Protein AF-A0A7K1DTE6-F1 (afdb_monomer_lite)

Sequence (135 aa):
MFEKLGHTLVRRKKSVFTIYLIGILLAGAIGSGVFSRLESGGYSDPNSDSYKAYEYLQDVFKVEDPSVVLVVEAPTAASDPSVFATVSKLETKIKAEAHVGKTLSFWSTGGAPSLLSKDGKAGFLFVYSDKSEWG

Secondary structure (DSSP, 8-state):
-HHHHHHHHHHTHHHHHHHHHHHHHHHHHHHGGGGGG--S---S-TTSHHHHHHHHHHHTT-----SEEEEEE-SS-TTSHHHHHHHHHHHHHHHTSTTEEEEEETTTTT--GGGB-TTSSEEEEEEEE---S--

Structure (mmCIF, N/CA/C/O backbone):
data_AF-A0A7K1DTE6-F1
#
_entry.id   AF-A0A7K1DTE6-F1
#
loop_
_atom_site.group_PDB
_atom_site.id
_atom_site.type_symbol
_atom_site.label_atom_id
_atom_site.label_alt_id
_atom_site.label_comp_id
_atom_site.label_asym_id
_atom_site.label_entity_id
_atom_site.label_seq_id
_atom_site.pdbx_PDB_ins_code
_atom_site.Cartn_x
_atom_site.Cartn_y
_atom_site.Cartn_z
_atom_site.occupancy
_atom_site.B_iso_or_equiv
_atom_site.auth_seq_id
_atom_site.auth_comp_id
_atom_site.auth_asym_id
_atom_site.auth_atom_id
_atom_site.pdbx_PDB_model_num
ATOM 1 N N . MET A 1 1 ? 44.008 4.131 -38.504 1.00 65.50 1 MET A N 1
ATOM 2 C CA . MET A 1 1 ? 42.531 3.964 -38.466 1.00 65.50 1 MET A CA 1
ATOM 3 C C . MET A 1 1 ? 41.845 5.158 -37.799 1.00 65.50 1 MET A C 1
ATOM 5 O O . MET A 1 1 ? 41.037 5.803 -38.457 1.00 65.50 1 MET A O 1
ATOM 9 N N . PHE A 1 2 ? 42.218 5.517 -36.563 1.00 72.25 2 PHE A N 1
ATOM 10 C CA . PHE A 1 2 ? 41.699 6.700 -35.853 1.00 72.25 2 PHE A CA 1
ATOM 11 C C . PHE A 1 2 ? 41.964 8.036 -36.562 1.00 72.25 2 PHE A C 1
ATOM 13 O O . PHE A 1 2 ? 41.108 8.908 -36.548 1.00 72.25 2 PHE A O 1
ATOM 20 N N . GLU A 1 3 ? 43.089 8.165 -37.265 1.00 77.56 3 GLU A N 1
ATOM 21 C CA . GLU A 1 3 ? 43.424 9.356 -38.058 1.00 77.56 3 GLU A CA 1
ATOM 22 C C . GLU A 1 3 ? 42.429 9.606 -39.213 1.00 77.56 3 GLU A C 1
ATOM 24 O O . GLU A 1 3 ? 41.913 10.711 -39.373 1.00 77.56 3 GLU A O 1
ATOM 29 N N . LYS A 1 4 ? 42.057 8.562 -39.972 1.00 74.00 4 LYS A N 1
ATOM 30 C CA . LYS A 1 4 ? 41.056 8.661 -41.056 1.00 74.00 4 LYS A CA 1
ATOM 31 C C . LYS A 1 4 ? 39.649 8.962 -40.522 1.00 74.00 4 LYS A C 1
ATOM 33 O O . LYS A 1 4 ? 38.913 9.740 -41.133 1.00 74.00 4 LYS A O 1
ATOM 38 N N . LEU A 1 5 ? 39.288 8.381 -39.374 1.00 77.19 5 LEU A N 1
ATOM 39 C CA . LEU A 1 5 ? 38.043 8.686 -38.659 1.00 77.19 5 LEU A CA 1
ATOM 40 C C . LEU A 1 5 ? 38.027 10.140 -38.173 1.00 77.19 5 LEU A C 1
ATOM 42 O O . LEU A 1 5 ? 37.064 10.849 -38.446 1.00 77.19 5 LEU A O 1
ATOM 46 N N . GLY A 1 6 ? 39.112 10.609 -37.555 1.00 77.12 6 GLY A N 1
ATOM 47 C CA . GLY A 1 6 ? 39.265 11.980 -37.069 1.00 77.12 6 GLY A CA 1
ATOM 48 C C . GLY A 1 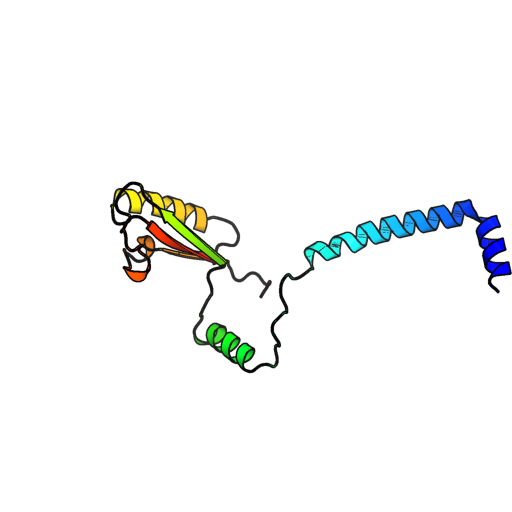6 ? 39.162 13.021 -38.183 1.00 77.12 6 GLY A C 1
ATOM 49 O O . GLY A 1 6 ? 38.382 13.966 -38.069 1.00 77.12 6 GLY A O 1
ATOM 50 N N . HIS A 1 7 ? 39.849 12.818 -39.311 1.00 77.94 7 HIS A N 1
ATOM 51 C CA . HIS A 1 7 ? 39.735 13.724 -40.460 1.00 77.94 7 HIS A CA 1
ATOM 52 C C . HIS A 1 7 ? 38.318 13.764 -41.049 1.00 77.94 7 HIS A C 1
ATOM 54 O O . HIS A 1 7 ? 37.829 14.838 -41.405 1.00 77.94 7 HIS A O 1
ATOM 60 N N . THR A 1 8 ? 37.631 12.620 -41.114 1.00 79.75 8 THR A N 1
ATOM 61 C CA . THR A 1 8 ? 36.244 12.544 -41.606 1.00 79.75 8 THR A CA 1
ATOM 62 C C . THR A 1 8 ? 35.271 13.239 -40.650 1.00 79.75 8 THR A C 1
ATOM 64 O O . THR A 1 8 ? 34.396 13.986 -41.095 1.00 79.75 8 THR A O 1
ATOM 67 N N . LEU A 1 9 ? 35.470 13.059 -39.340 1.00 82.69 9 LEU A N 1
ATOM 68 C CA . LEU A 1 9 ? 34.688 13.696 -38.282 1.00 82.69 9 LEU A CA 1
ATOM 69 C C . LEU A 1 9 ? 34.828 15.223 -38.333 1.00 82.69 9 LEU A C 1
ATOM 71 O O . LEU A 1 9 ? 33.829 15.937 -38.326 1.00 82.69 9 LEU A O 1
ATOM 75 N N . VAL A 1 10 ? 36.060 15.730 -38.462 1.00 84.12 10 VAL A N 1
ATOM 76 C CA . VAL A 1 10 ? 36.346 17.173 -38.517 1.00 84.12 10 VAL A CA 1
ATOM 77 C C . VAL A 1 10 ? 35.821 17.794 -39.813 1.00 84.12 10 VAL A C 1
ATOM 79 O O . VAL A 1 10 ? 35.230 18.877 -39.783 1.00 84.12 10 VAL A O 1
ATOM 82 N N . ARG A 1 11 ? 35.960 17.099 -40.951 1.00 87.69 11 ARG A N 1
ATOM 83 C CA . ARG A 1 11 ? 35.465 17.583 -42.249 1.00 87.69 11 ARG A CA 1
ATOM 84 C C . ARG A 1 11 ? 33.936 17.641 -42.317 1.00 87.69 11 ARG A C 1
ATOM 86 O O . ARG A 1 11 ? 33.404 18.505 -43.008 1.00 87.69 11 ARG A O 1
ATOM 93 N N . ARG A 1 12 ? 33.227 16.774 -41.583 1.00 89.81 12 ARG A N 1
ATOM 94 C CA . ARG A 1 12 ? 31.751 16.743 -41.493 1.00 89.81 12 ARG A CA 1
ATOM 95 C C . ARG A 1 12 ? 31.208 17.159 -40.119 1.00 89.81 12 ARG A C 1
ATOM 97 O O . ARG A 1 12 ? 30.081 16.806 -39.773 1.00 89.81 12 ARG A O 1
ATOM 104 N N . LYS A 1 13 ? 31.972 17.951 -39.357 1.00 87.75 13 LYS A N 1
ATOM 105 C CA . LYS A 1 13 ? 31.697 18.276 -37.943 1.00 87.75 13 LYS A CA 1
ATOM 106 C C . LYS A 1 13 ? 30.272 18.752 -37.653 1.00 87.75 13 LYS A C 1
ATOM 108 O O . LYS A 1 13 ? 29.691 18.341 -36.658 1.00 87.75 13 LYS A O 1
ATOM 113 N N . LYS A 1 14 ? 29.686 19.570 -38.538 1.00 90.69 14 LYS A N 1
ATOM 114 C CA . LYS A 1 14 ? 28.313 20.077 -38.373 1.00 90.69 14 LYS A CA 1
ATOM 115 C C . LYS A 1 14 ? 27.280 18.948 -38.460 1.00 90.69 14 LYS A C 1
ATOM 117 O O . LYS A 1 14 ? 26.462 18.821 -37.564 1.00 90.69 14 LYS A O 1
ATOM 122 N N . SER A 1 15 ? 27.361 18.093 -39.481 1.00 90.31 15 SER A N 1
ATOM 123 C CA . SER A 1 15 ? 26.429 16.970 -39.661 1.00 90.31 15 SER A CA 1
ATOM 124 C C . SER A 1 15 ? 26.563 15.926 -38.556 1.00 90.31 15 SER A C 1
ATOM 126 O O . SER A 1 15 ? 25.555 15.450 -38.049 1.00 90.31 15 SER A O 1
ATOM 128 N N . VAL A 1 16 ? 27.796 15.595 -38.159 1.00 91.94 16 VAL A N 1
ATOM 129 C CA . VAL A 1 16 ? 28.048 14.648 -37.062 1.00 91.94 16 VAL A CA 1
ATOM 130 C C . VAL A 1 16 ? 27.455 15.173 -35.755 1.00 91.94 16 VAL A C 1
ATOM 132 O O . VAL A 1 16 ? 26.767 14.432 -35.060 1.00 91.94 16 VAL A O 1
ATOM 135 N N . PHE A 1 17 ? 27.657 16.459 -35.454 1.00 92.69 17 PHE A N 1
ATOM 136 C CA . PHE A 1 17 ? 27.088 17.088 -34.265 1.00 92.69 17 PHE A CA 1
ATOM 137 C C . PHE A 1 17 ? 25.554 17.095 -34.288 1.00 92.69 17 PHE A C 1
ATOM 139 O O . PHE A 1 17 ? 24.930 16.739 -33.295 1.00 92.69 17 PHE A O 1
ATOM 146 N N . THR A 1 18 ? 24.937 17.434 -35.425 1.00 95.75 18 THR A N 1
ATOM 147 C CA . THR A 1 18 ? 23.474 17.401 -35.568 1.00 95.75 18 THR A CA 1
ATOM 148 C C . THR A 1 18 ? 22.914 15.994 -35.366 1.00 95.75 18 THR A C 1
ATOM 150 O O . THR A 1 18 ? 21.947 15.832 -34.630 1.00 95.75 18 THR A O 1
ATOM 153 N N . ILE A 1 19 ? 23.531 14.970 -35.966 1.00 95.94 19 ILE A N 1
ATOM 154 C CA . ILE A 1 19 ? 23.105 13.572 -35.798 1.00 95.94 19 ILE A CA 1
ATOM 155 C C . ILE A 1 19 ? 23.240 13.135 -34.338 1.00 95.94 19 ILE A C 1
ATOM 157 O O . ILE A 1 19 ? 22.327 12.512 -33.806 1.00 95.94 19 ILE A O 1
ATOM 161 N N . TYR A 1 20 ? 24.344 13.488 -33.679 1.00 95.50 20 TYR A N 1
ATOM 162 C CA . TYR A 1 20 ? 24.547 13.194 -32.262 1.00 95.50 20 TYR A CA 1
ATOM 163 C C . TYR A 1 20 ? 23.477 13.847 -31.382 1.00 95.50 20 TYR A C 1
ATOM 165 O O . TYR A 1 20 ? 22.896 13.182 -30.528 1.00 95.50 20 TYR A O 1
ATOM 173 N N . LEU A 1 21 ? 23.168 15.123 -31.629 1.00 97.56 21 LEU A N 1
ATOM 174 C CA . LEU A 1 21 ? 22.146 15.850 -30.880 1.00 97.56 21 LEU A CA 1
ATOM 175 C C . LEU A 1 21 ? 20.760 15.216 -31.065 1.00 97.56 21 LEU A C 1
ATOM 177 O O . LEU A 1 21 ? 20.060 14.986 -30.084 1.00 97.56 21 LEU A O 1
ATOM 181 N N . ILE A 1 22 ? 20.393 14.873 -32.304 1.00 97.75 22 ILE A N 1
ATOM 182 C CA . ILE A 1 22 ? 19.148 14.147 -32.601 1.00 97.75 22 ILE A CA 1
ATOM 183 C C . ILE A 1 22 ? 19.140 12.794 -31.883 1.00 97.75 22 ILE A C 1
ATOM 185 O O . ILE A 1 22 ? 18.139 12.437 -31.270 1.00 97.75 22 ILE A O 1
ATOM 189 N N . GLY A 1 23 ? 20.256 12.064 -31.910 1.00 97.88 23 GLY A N 1
ATOM 190 C CA . GLY A 1 23 ? 20.403 10.782 -31.226 1.00 97.88 23 GLY A CA 1
ATOM 191 C C . GLY A 1 23 ? 20.170 10.886 -29.720 1.00 97.88 23 GLY A C 1
ATOM 192 O O . GLY A 1 23 ? 19.403 10.098 -29.178 1.00 97.88 23 GLY A O 1
ATOM 193 N N . ILE A 1 24 ? 20.759 11.886 -29.055 1.00 97.50 24 ILE A N 1
ATOM 194 C CA . ILE A 1 24 ? 20.524 12.143 -27.625 1.00 97.50 24 ILE A CA 1
ATOM 195 C C . ILE A 1 24 ? 19.063 12.482 -27.359 1.00 97.50 24 ILE A C 1
ATOM 197 O O . ILE A 1 24 ? 18.487 11.949 -26.417 1.00 97.50 24 ILE A O 1
ATOM 201 N N . LEU A 1 25 ? 18.456 13.356 -28.163 1.00 97.56 25 LEU A N 1
ATOM 202 C CA . LEU A 1 25 ? 17.063 13.754 -27.957 1.00 97.56 25 LEU A CA 1
ATOM 203 C C . LEU A 1 25 ? 16.111 12.566 -28.127 1.00 97.56 25 LEU A C 1
ATOM 205 O O . LEU A 1 25 ? 15.211 12.389 -27.311 1.00 97.56 25 LEU A O 1
ATOM 209 N N . LEU A 1 26 ? 16.339 11.716 -29.132 1.00 97.12 26 LEU A N 1
ATOM 210 C CA . LEU A 1 26 ? 15.570 10.487 -29.334 1.00 97.12 26 LEU A CA 1
ATOM 211 C C . LEU A 1 26 ? 15.795 9.484 -28.201 1.00 97.12 26 LEU A C 1
ATOM 213 O O . LEU A 1 26 ? 14.829 8.935 -27.679 1.00 97.12 26 LEU A O 1
ATOM 217 N N . ALA A 1 27 ? 17.045 9.270 -27.786 1.00 95.94 27 ALA A N 1
ATOM 218 C CA . ALA A 1 27 ? 17.369 8.387 -26.670 1.00 95.94 27 ALA A CA 1
ATOM 219 C C . ALA A 1 27 ? 16.755 8.885 -25.355 1.00 95.94 27 ALA A C 1
ATOM 221 O O . ALA A 1 27 ? 16.238 8.082 -24.588 1.00 95.94 27 ALA A O 1
ATOM 222 N N . GLY A 1 28 ? 16.752 10.199 -25.116 1.00 94.75 28 GLY A N 1
ATOM 223 C CA . GLY A 1 28 ? 16.097 10.817 -23.966 1.00 94.75 28 GLY A CA 1
ATOM 224 C C . GLY A 1 28 ? 14.578 10.660 -24.013 1.00 94.75 28 GLY A C 1
ATOM 225 O O . GLY A 1 28 ? 13.978 10.243 -23.027 1.00 94.75 28 GLY A O 1
AT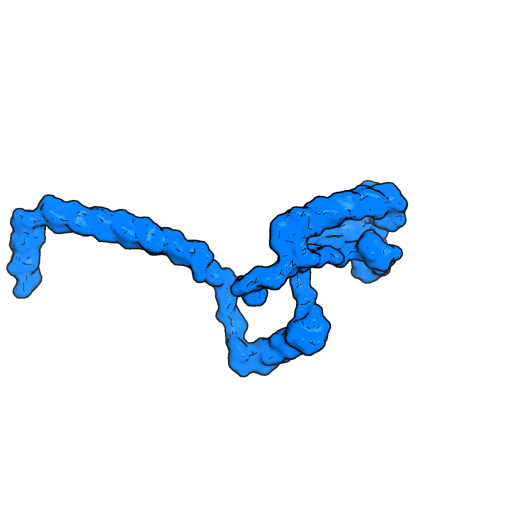OM 226 N N . ALA A 1 29 ? 13.957 10.917 -25.167 1.00 93.94 29 ALA A N 1
ATOM 227 C CA . ALA A 1 29 ? 12.516 10.756 -25.344 1.00 93.94 29 ALA A CA 1
ATOM 228 C C . ALA A 1 29 ? 12.076 9.297 -25.135 1.00 93.94 29 ALA A C 1
ATOM 230 O O . ALA A 1 29 ? 11.168 9.038 -24.351 1.00 93.94 29 ALA A O 1
ATOM 231 N N . ILE A 1 30 ? 12.757 8.338 -25.769 1.00 93.56 30 ILE A N 1
ATOM 232 C CA . ILE A 1 30 ? 12.441 6.907 -25.645 1.00 93.56 30 ILE A CA 1
ATOM 233 C C . ILE A 1 30 ? 12.783 6.393 -24.239 1.00 93.56 30 ILE A C 1
ATOM 235 O O . ILE A 1 30 ? 11.975 5.714 -23.609 1.00 93.56 30 ILE A O 1
ATOM 239 N N . GLY A 1 31 ? 13.966 6.738 -23.728 1.00 91.19 31 GLY A N 1
ATOM 240 C CA . GLY A 1 31 ? 14.466 6.288 -22.429 1.00 91.19 31 GLY A CA 1
ATOM 241 C C . GLY A 1 31 ? 13.658 6.817 -21.246 1.00 91.19 31 GLY A C 1
ATOM 242 O O . GLY A 1 31 ? 13.575 6.142 -20.224 1.00 91.19 31 GLY A O 1
ATOM 243 N N . SER A 1 32 ? 12.993 7.968 -21.390 1.00 90.62 32 SER A N 1
ATOM 244 C CA . SER A 1 32 ? 12.117 8.510 -20.342 1.00 90.62 32 SER A CA 1
ATOM 245 C C . SER A 1 32 ? 10.966 7.567 -19.962 1.00 90.62 32 SER A C 1
ATOM 247 O O . SER A 1 32 ? 10.527 7.567 -18.815 1.00 90.62 32 SER A O 1
ATOM 249 N N . GLY A 1 33 ? 10.532 6.694 -20.880 1.00 87.31 33 GLY A N 1
ATOM 250 C CA . GLY A 1 33 ? 9.505 5.687 -20.611 1.00 87.31 33 GLY A CA 1
ATOM 251 C C . GLY A 1 33 ? 9.949 4.551 -19.683 1.00 87.31 33 GLY A C 1
ATOM 252 O O . GLY A 1 33 ? 9.109 3.776 -19.241 1.00 87.31 33 GLY A O 1
ATOM 253 N N . VAL A 1 34 ? 11.243 4.429 -19.366 1.00 89.25 34 VAL A N 1
ATOM 254 C CA . VAL A 1 34 ? 11.727 3.411 -18.418 1.00 89.25 34 VAL A CA 1
ATOM 255 C C . VAL A 1 34 ? 11.280 3.730 -16.995 1.00 89.25 34 VAL A C 1
ATOM 257 O O . VAL A 1 34 ? 10.987 2.807 -16.246 1.00 89.25 34 VAL A O 1
ATOM 260 N N . PHE A 1 35 ? 11.149 5.008 -16.624 1.00 84.94 35 PHE A N 1
ATOM 261 C CA . PHE A 1 35 ? 10.774 5.398 -15.261 1.00 84.94 35 PHE A CA 1
ATOM 262 C C . PHE A 1 35 ? 9.396 4.881 -14.833 1.00 84.94 35 PHE A C 1
ATOM 264 O O . PHE A 1 35 ? 9.204 4.612 -13.654 1.00 84.94 35 PHE A O 1
ATOM 271 N N . SER A 1 36 ? 8.460 4.690 -15.768 1.00 82.75 36 SER A N 1
ATOM 272 C CA . SER A 1 36 ? 7.152 4.089 -15.469 1.00 82.75 36 SER A CA 1
ATOM 273 C C . SER A 1 36 ? 7.177 2.562 -15.372 1.00 82.75 36 SER A C 1
ATOM 275 O O . SER A 1 36 ? 6.174 1.968 -14.999 1.00 82.75 36 SER A O 1
ATOM 277 N N . ARG A 1 37 ? 8.295 1.923 -15.733 1.00 80.19 37 ARG A N 1
ATOM 278 C CA . ARG A 1 37 ? 8.495 0.466 -15.701 1.00 80.19 37 ARG A CA 1
ATOM 279 C C . ARG A 1 37 ? 9.532 0.033 -14.669 1.00 80.19 37 ARG A C 1
ATOM 281 O O . ARG A 1 37 ? 9.867 -1.144 -14.605 1.00 80.19 37 ARG A O 1
ATOM 288 N N . LEU A 1 38 ? 10.094 0.977 -13.918 1.00 82.62 38 LEU A N 1
ATOM 289 C CA . LEU A 1 38 ? 10.966 0.650 -12.804 1.00 82.62 38 LEU A CA 1
ATOM 290 C C . LEU A 1 38 ? 10.102 0.109 -11.673 1.00 82.62 38 LEU A C 1
ATOM 292 O O . LEU A 1 38 ? 9.285 0.829 -11.103 1.00 82.62 38 LEU A O 1
ATOM 296 N N . GLU A 1 39 ? 10.301 -1.159 -11.357 1.00 75.50 39 GLU A N 1
ATOM 297 C CA . GLU A 1 39 ? 9.707 -1.778 -10.184 1.00 75.50 39 GLU A CA 1
ATOM 298 C C . GLU A 1 39 ? 10.507 -1.374 -8.942 1.00 75.50 39 GLU A C 1
ATOM 300 O O . GLU A 1 39 ? 11.738 -1.359 -8.945 1.00 75.50 39 GLU A O 1
ATOM 305 N N . SER A 1 40 ? 9.811 -1.043 -7.855 1.00 72.19 40 SER A N 1
ATOM 306 C CA . SER A 1 40 ? 10.435 -0.716 -6.568 1.00 72.19 40 SER A CA 1
ATOM 307 C C . SER A 1 40 ? 10.798 -1.954 -5.736 1.00 72.19 40 SER A C 1
ATOM 309 O O . SER A 1 40 ? 11.261 -1.800 -4.607 1.00 72.19 40 SER A O 1
ATOM 311 N N . GLY A 1 41 ? 10.541 -3.160 -6.259 1.00 74.38 41 GLY A N 1
ATOM 312 C CA . GLY A 1 41 ? 10.651 -4.444 -5.563 1.00 74.38 41 GLY A CA 1
ATOM 313 C C . GLY A 1 41 ? 11.712 -5.388 -6.143 1.00 74.38 41 GLY A C 1
ATOM 314 O O . GLY A 1 41 ? 12.726 -4.953 -6.678 1.00 74.38 41 GLY A O 1
ATOM 315 N N . GLY A 1 42 ? 11.486 -6.699 -5.992 1.00 78.75 42 GLY A N 1
ATOM 316 C CA . GLY A 1 42 ? 12.394 -7.746 -6.491 1.00 78.75 42 GLY A CA 1
ATOM 317 C C . GLY A 1 42 ? 13.536 -8.131 -5.541 1.00 78.75 42 GLY A C 1
ATOM 318 O O . GLY A 1 42 ? 14.485 -8.789 -5.954 1.00 78.75 42 GLY A O 1
ATOM 319 N N . TYR A 1 43 ? 13.461 -7.733 -4.267 1.00 81.81 43 TYR A N 1
ATOM 320 C CA . TYR A 1 43 ? 14.473 -8.068 -3.252 1.00 81.81 43 TYR A CA 1
ATOM 321 C C . TYR A 1 43 ? 14.390 -9.514 -2.742 1.00 81.81 43 TYR A C 1
ATOM 323 O O . TYR A 1 43 ? 15.323 -9.991 -2.095 1.00 81.81 43 TYR A O 1
ATOM 331 N N . SER A 1 44 ? 13.274 -10.196 -2.994 1.00 84.25 44 SER A N 1
ATOM 332 C CA . SER A 1 44 ? 13.049 -11.580 -2.573 1.00 84.25 44 SER A CA 1
ATOM 333 C C . SER A 1 44 ? 13.641 -12.557 -3.585 1.00 84.25 44 SER A C 1
ATOM 335 O O . SER A 1 44 ? 13.557 -12.321 -4.786 1.00 84.25 44 SER A O 1
ATOM 337 N N . ASP A 1 45 ? 14.188 -13.680 -3.113 1.00 89.31 45 ASP A N 1
ATOM 338 C CA . ASP A 1 45 ? 14.560 -14.805 -3.977 1.00 89.31 45 ASP A CA 1
ATOM 339 C C . ASP A 1 45 ? 13.324 -15.685 -4.245 1.00 89.31 45 ASP A C 1
ATOM 341 O O . ASP A 1 45 ? 12.851 -16.342 -3.305 1.00 89.31 45 ASP A O 1
ATOM 345 N N . PRO A 1 46 ? 12.820 -15.753 -5.495 1.00 86.19 46 PRO A N 1
ATOM 346 C CA . PRO A 1 46 ? 11.643 -16.552 -5.841 1.00 86.19 46 PRO A CA 1
ATOM 347 C C . PRO A 1 46 ? 11.817 -18.054 -5.585 1.00 86.19 46 PRO A C 1
ATOM 349 O O . PRO A 1 46 ? 10.840 -18.787 -5.465 1.00 86.19 46 PRO A O 1
ATOM 352 N N . ASN A 1 47 ? 13.058 -18.540 -5.487 1.00 89.69 47 ASN A N 1
ATOM 353 C CA . ASN A 1 47 ? 13.337 -19.956 -5.249 1.00 89.69 47 ASN A CA 1
ATOM 354 C C . ASN A 1 47 ? 13.428 -20.309 -3.757 1.00 89.69 47 ASN A C 1
ATOM 356 O O . ASN A 1 47 ? 13.499 -21.495 -3.413 1.00 89.69 47 ASN A O 1
ATOM 360 N N . SER A 1 48 ? 13.424 -19.306 -2.874 1.00 94.62 48 SER A N 1
ATOM 361 C CA . SER A 1 48 ? 13.545 -19.506 -1.431 1.00 94.62 48 SER A CA 1
ATOM 362 C C . SER A 1 48 ? 12.293 -20.142 -0.825 1.00 94.62 48 SER A C 1
ATOM 364 O O . SER A 1 48 ? 11.163 -19.892 -1.248 1.00 94.62 48 SER A O 1
ATOM 366 N N . ASP A 1 49 ? 12.475 -20.935 0.231 1.00 94.31 49 ASP A N 1
ATOM 367 C CA . ASP A 1 49 ? 11.346 -21.554 0.935 1.00 94.31 49 ASP A CA 1
ATOM 368 C C . ASP A 1 49 ? 10.472 -20.515 1.657 1.00 94.31 49 ASP A C 1
ATOM 370 O O . ASP A 1 49 ? 9.263 -20.703 1.776 1.00 94.31 49 ASP A O 1
ATOM 374 N N . SER A 1 50 ? 11.049 -19.378 2.062 1.00 92.31 50 SER A N 1
ATOM 375 C CA . SER A 1 50 ? 10.298 -18.231 2.584 1.00 92.31 50 SER A CA 1
ATOM 376 C C . SER A 1 50 ? 9.360 -17.618 1.545 1.00 92.31 50 SER A C 1
ATOM 378 O O . SER A 1 50 ? 8.240 -17.253 1.896 1.00 92.31 50 SER A O 1
ATOM 380 N N . TYR A 1 51 ? 9.783 -17.532 0.278 1.00 90.19 51 TYR A N 1
ATOM 381 C CA . TYR A 1 51 ? 8.937 -17.009 -0.795 1.00 90.19 51 TYR A CA 1
ATOM 382 C C . TYR A 1 51 ? 7.770 -17.957 -1.088 1.00 90.19 51 TYR A C 1
ATOM 384 O O . TYR A 1 51 ? 6.623 -17.524 -1.109 1.00 90.19 51 TYR A O 1
ATOM 392 N N . LYS A 1 52 ? 8.032 -19.269 -1.155 1.00 91.81 52 LYS A N 1
ATOM 393 C CA . LYS A 1 52 ? 6.973 -20.284 -1.300 1.00 91.81 52 LYS A CA 1
ATOM 394 C C . LYS A 1 52 ? 5.978 -20.262 -0.137 1.00 91.81 52 LYS A C 1
ATOM 396 O O . LYS A 1 52 ? 4.781 -20.427 -0.345 1.00 91.81 52 LYS A O 1
ATOM 401 N N . ALA A 1 53 ? 6.456 -20.078 1.097 1.00 92.94 53 ALA A N 1
ATOM 402 C CA . ALA A 1 53 ? 5.584 -19.968 2.266 1.00 92.94 53 ALA A CA 1
ATOM 403 C C . ALA A 1 53 ? 4.699 -18.712 2.199 1.00 92.94 53 ALA A C 1
ATOM 405 O O . ALA A 1 53 ? 3.516 -18.777 2.529 1.00 92.94 53 ALA A O 1
ATOM 406 N N . TYR A 1 54 ? 5.258 -17.590 1.744 1.00 88.56 54 TYR A N 1
ATOM 407 C CA . TYR A 1 54 ? 4.521 -16.351 1.514 1.00 88.56 54 TYR A CA 1
ATOM 408 C C . TYR A 1 54 ? 3.451 -16.511 0.422 1.00 88.56 54 TYR A C 1
ATOM 410 O O . TYR A 1 54 ? 2.290 -16.186 0.668 1.00 88.56 54 TYR A O 1
ATOM 418 N N . GLU A 1 55 ? 3.795 -17.096 -0.730 1.00 88.81 55 GLU A N 1
ATOM 419 C CA . GLU A 1 55 ? 2.826 -17.421 -1.789 1.00 88.81 55 GLU A CA 1
ATOM 420 C C . GLU A 1 55 ? 1.720 -18.344 -1.272 1.00 88.81 55 GLU A C 1
ATOM 422 O O . GLU A 1 55 ? 0.541 -18.085 -1.491 1.00 88.81 55 GLU A O 1
ATOM 427 N N . TYR A 1 56 ? 2.067 -19.373 -0.496 1.00 92.38 56 TYR A N 1
ATOM 428 C CA . TYR A 1 56 ? 1.084 -20.290 0.078 1.00 92.38 56 TYR A CA 1
ATOM 429 C C . TYR A 1 56 ? 0.077 -19.581 1.002 1.00 92.38 56 TYR A C 1
ATOM 431 O O . TYR A 1 56 ? -1.122 -19.874 0.956 1.00 92.38 56 TYR A O 1
ATOM 439 N N . LEU A 1 57 ? 0.531 -18.623 1.822 1.00 91.12 57 LEU A N 1
ATOM 440 C C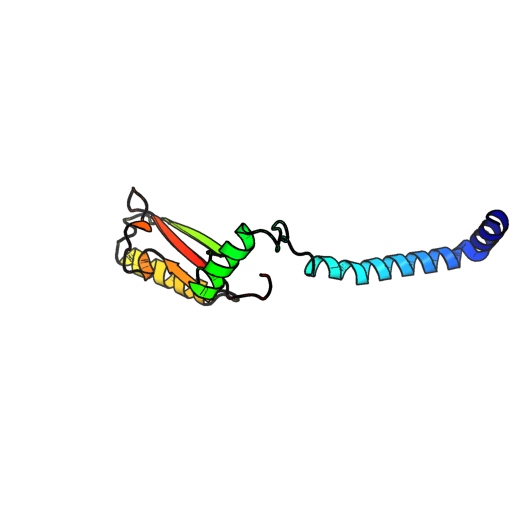A . LEU A 1 57 ? -0.349 -17.810 2.671 1.00 91.12 57 LEU A CA 1
ATOM 441 C C . LEU A 1 57 ? -1.318 -16.951 1.846 1.00 91.12 57 LEU A C 1
ATOM 443 O O . LEU A 1 57 ? -2.503 -16.858 2.182 1.00 91.12 57 LEU A O 1
ATOM 447 N N . GLN A 1 58 ? -0.845 -16.367 0.749 1.00 88.31 58 GLN A N 1
ATOM 448 C CA . GLN A 1 58 ? -1.680 -15.559 -0.135 1.00 88.31 58 GLN A CA 1
ATOM 449 C C . GLN A 1 58 ? -2.648 -16.402 -0.973 1.00 88.31 58 GLN A C 1
ATOM 451 O O . GLN A 1 58 ? -3.822 -16.055 -1.109 1.00 88.31 58 GLN A O 1
ATOM 456 N N . ASP A 1 59 ? -2.200 -17.529 -1.516 1.00 88.50 59 ASP A N 1
ATOM 457 C CA . ASP A 1 59 ? -2.984 -18.319 -2.462 1.00 88.50 59 ASP A CA 1
ATOM 458 C C . ASP A 1 59 ? -4.019 -19.200 -1.781 1.00 88.50 59 ASP A C 1
ATOM 460 O O . ASP A 1 59 ? -5.157 -19.285 -2.254 1.00 88.50 59 ASP A O 1
ATOM 464 N N . VAL A 1 60 ? -3.660 -19.827 -0.661 1.00 91.06 60 VAL A N 1
ATOM 465 C CA . VAL A 1 60 ? -4.555 -20.753 0.042 1.00 91.06 60 VAL A CA 1
ATOM 466 C C . VAL A 1 60 ? -5.394 -20.024 1.078 1.00 91.06 60 VAL A C 1
ATOM 468 O O . VAL A 1 60 ? -6.615 -20.173 1.095 1.00 91.06 60 VAL A O 1
ATOM 471 N N . PHE A 1 61 ? -4.759 -19.213 1.925 1.00 89.38 61 PHE A N 1
ATOM 472 C CA . PHE A 1 61 ? -5.447 -18.545 3.033 1.00 89.38 61 PHE A CA 1
ATOM 473 C C . PHE A 1 61 ? -5.966 -17.150 2.683 1.00 89.38 61 PHE A C 1
ATOM 475 O O . PHE A 1 61 ? -6.667 -16.556 3.501 1.00 89.38 61 PHE A O 1
ATOM 482 N N . LYS A 1 62 ? -5.664 -16.640 1.479 1.00 87.38 62 LYS A N 1
ATOM 483 C CA . LYS A 1 62 ? -6.061 -15.294 1.030 1.00 87.38 62 LYS A CA 1
ATOM 484 C C . LYS A 1 62 ? -5.631 -14.210 2.022 1.00 87.38 62 LYS A C 1
ATOM 486 O O . LYS A 1 62 ? -6.348 -13.232 2.234 1.00 87.38 62 LYS A O 1
ATOM 491 N N . VAL A 1 63 ? -4.473 -14.416 2.658 1.00 84.38 63 VAL A N 1
ATOM 492 C CA . VAL A 1 63 ? -3.855 -13.407 3.517 1.00 84.38 63 VAL A CA 1
ATOM 493 C C . VAL A 1 63 ? -3.420 -12.263 2.618 1.00 84.38 63 VAL A C 1
ATOM 495 O O . VAL A 1 63 ? -2.717 -12.474 1.637 1.00 84.38 63 VAL A O 1
ATOM 498 N N . GLU A 1 64 ? -3.876 -11.063 2.944 1.00 84.62 64 GLU A N 1
ATOM 499 C CA . GLU A 1 64 ? -3.516 -9.844 2.233 1.00 84.62 64 GLU A CA 1
ATOM 500 C C . GLU A 1 64 ? -2.928 -8.877 3.250 1.00 84.62 64 GLU A C 1
ATOM 502 O O . GLU A 1 64 ? -3.467 -8.735 4.354 1.00 84.62 64 GLU A O 1
ATOM 507 N N . ASP A 1 65 ? -1.849 -8.210 2.861 1.00 87.00 65 ASP A N 1
ATOM 508 C CA . ASP A 1 65 ? -1.241 -7.151 3.651 1.00 87.00 65 ASP A CA 1
ATOM 509 C C . ASP A 1 65 ? -1.899 -5.805 3.311 1.00 87.00 65 ASP A C 1
ATOM 511 O O . ASP A 1 65 ? -2.247 -5.550 2.154 1.00 87.00 65 ASP A O 1
ATOM 515 N N . PRO A 1 66 ? -2.128 -4.929 4.301 1.00 90.50 66 PRO A N 1
ATOM 516 C CA . PRO A 1 66 ? -2.696 -3.615 4.046 1.00 90.50 66 PRO A CA 1
ATOM 517 C C . PRO A 1 66 ? -1.676 -2.719 3.339 1.00 90.50 66 PRO A C 1
ATOM 519 O O . PRO A 1 66 ? -0.564 -2.525 3.826 1.00 90.50 66 PRO A O 1
ATOM 522 N N . SER A 1 67 ? -2.083 -2.103 2.232 1.00 90.12 67 SER A N 1
ATOM 523 C CA . SER A 1 67 ? -1.255 -1.152 1.483 1.00 90.12 67 SER A CA 1
ATOM 524 C C . SER A 1 67 ? -1.030 0.143 2.272 1.00 90.12 67 SER A C 1
ATOM 526 O O . SER A 1 67 ? 0.033 0.754 2.188 1.00 90.12 67 SER A O 1
ATOM 528 N N . VAL A 1 68 ? -2.029 0.568 3.056 1.00 92.19 68 VAL A N 1
ATOM 529 C CA . VAL A 1 68 ? -1.942 1.738 3.942 1.00 92.19 68 VAL A CA 1
ATOM 530 C C . VAL A 1 68 ? -2.598 1.430 5.284 1.00 92.19 68 VAL A C 1
ATOM 532 O O . VAL A 1 68 ? -3.697 0.876 5.349 1.00 92.19 68 VAL A O 1
ATOM 535 N N . VAL A 1 69 ? -1.946 1.848 6.368 1.00 94.44 69 VAL A N 1
ATOM 536 C CA . VAL A 1 69 ? -2.501 1.800 7.725 1.00 94.44 69 VAL A CA 1
ATOM 537 C C . VAL A 1 69 ? -2.685 3.223 8.230 1.00 94.44 69 VAL A C 1
ATOM 539 O O . VAL A 1 69 ? -1.714 3.955 8.410 1.00 94.44 69 VAL A O 1
ATOM 542 N N . LEU A 1 70 ? -3.934 3.617 8.467 1.00 94.94 70 LEU A N 1
ATOM 543 C CA . LEU A 1 70 ? -4.275 4.894 9.082 1.00 94.94 70 LEU A CA 1
ATOM 544 C C . LEU A 1 70 ? -4.534 4.701 10.576 1.00 94.94 70 LEU A C 1
ATOM 546 O O . LEU A 1 70 ? -5.196 3.749 10.993 1.00 94.94 70 LEU A O 1
ATOM 550 N N . VAL A 1 71 ? -4.054 5.652 11.372 1.00 95.25 71 VAL A N 1
ATOM 551 C CA . VAL A 1 71 ? -4.435 5.810 12.776 1.00 95.25 71 VAL A CA 1
ATOM 552 C C . VAL A 1 71 ? -5.369 7.007 12.848 1.00 95.25 71 VAL A C 1
ATOM 554 O O . VAL A 1 71 ? -4.970 8.128 12.539 1.00 95.25 71 VAL A O 1
ATOM 557 N N . VAL A 1 72 ? -6.624 6.761 13.210 1.00 94.00 72 VAL A N 1
ATOM 558 C CA . VAL A 1 72 ? -7.650 7.802 13.290 1.00 94.00 72 VAL A CA 1
ATOM 559 C C . VAL A 1 72 ? -7.880 8.134 14.754 1.00 94.00 72 VAL A C 1
ATOM 561 O O . VAL A 1 72 ? -8.399 7.305 15.498 1.00 94.00 72 VAL A O 1
ATOM 564 N N . GLU A 1 73 ? -7.486 9.336 15.160 1.00 94.12 73 GLU A N 1
ATOM 565 C CA . GLU A 1 73 ? -7.662 9.855 16.517 1.00 94.12 73 GLU A CA 1
ATOM 566 C C . GLU A 1 73 ? -8.914 10.736 16.605 1.00 94.12 73 GLU A C 1
ATOM 568 O O . GLU A 1 73 ? -9.177 11.565 15.730 1.00 94.12 73 GLU A O 1
ATOM 573 N N . ALA A 1 74 ? -9.692 10.554 17.670 1.00 91.44 74 ALA A N 1
ATOM 574 C CA . ALA A 1 74 ? -10.873 11.343 17.977 1.00 91.44 74 ALA A CA 1
ATOM 575 C C . ALA A 1 74 ? -10.629 12.254 19.198 1.00 91.44 74 ALA A C 1
ATOM 577 O O . ALA A 1 74 ? -9.927 11.868 20.133 1.00 91.44 74 ALA A O 1
ATOM 578 N N . PRO A 1 75 ? -11.254 13.448 19.252 1.00 89.69 75 PRO A N 1
ATOM 579 C CA . PRO A 1 75 ? -11.202 14.304 20.442 1.00 89.69 75 PRO A CA 1
ATOM 580 C C . PRO A 1 75 ? -11.852 13.662 21.679 1.00 89.69 75 PRO A C 1
ATOM 582 O O . PRO A 1 75 ? -11.508 13.997 22.814 1.00 89.69 75 PRO A O 1
ATOM 585 N N . THR A 1 76 ? -12.814 12.766 21.452 1.00 90.75 76 THR A N 1
ATOM 586 C CA . THR A 1 76 ? -13.550 12.005 22.469 1.00 90.75 76 THR A CA 1
ATOM 587 C C . THR A 1 76 ? -13.226 10.511 22.351 1.00 90.75 76 THR A C 1
ATOM 589 O O . THR A 1 76 ? -12.224 10.146 21.737 1.00 90.75 76 THR A O 1
ATOM 592 N N . ALA A 1 77 ? -14.016 9.625 22.967 1.00 90.88 77 ALA A N 1
ATOM 593 C CA . ALA A 1 77 ? -13.758 8.196 22.846 1.00 90.88 77 ALA A CA 1
ATOM 594 C C . ALA A 1 77 ? -13.979 7.748 21.394 1.00 90.88 77 ALA A C 1
ATOM 596 O O . ALA A 1 77 ? -14.997 8.065 20.778 1.00 90.88 77 ALA A O 1
ATOM 597 N N . ALA A 1 78 ? -13.057 6.955 20.846 1.00 91.50 78 ALA A N 1
ATOM 598 C CA . ALA A 1 78 ? -13.200 6.416 19.494 1.00 91.50 78 ALA A CA 1
ATOM 599 C C . ALA A 1 78 ? -14.448 5.524 19.354 1.00 91.50 78 ALA A C 1
ATOM 601 O O . ALA A 1 78 ? -14.967 5.352 18.252 1.00 91.50 78 ALA A O 1
ATOM 602 N N . SER A 1 79 ? -14.962 4.996 20.469 1.00 89.38 79 SER A N 1
ATOM 603 C CA . SER A 1 79 ? -16.199 4.220 20.533 1.00 89.38 79 SER A CA 1
ATOM 604 C C . SER A 1 79 ? -17.487 5.05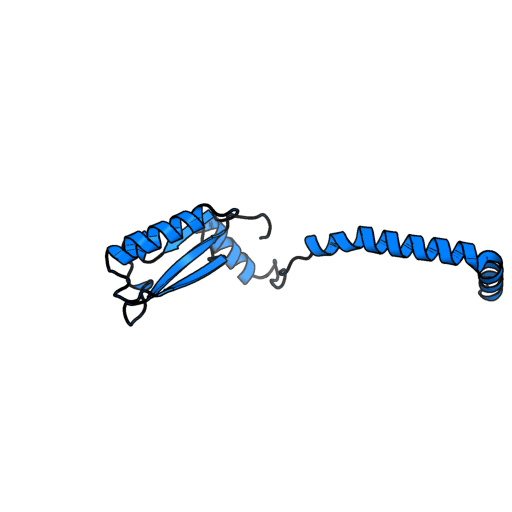3 20.486 1.00 89.38 79 SER A C 1
ATOM 606 O O . SER A 1 79 ? -18.572 4.475 20.443 1.00 89.38 79 SER A O 1
ATOM 608 N N . ASP A 1 80 ? -17.405 6.386 20.516 1.00 92.75 80 ASP A N 1
ATOM 609 C CA . ASP A 1 80 ? -18.590 7.242 20.549 1.00 92.75 80 ASP A CA 1
ATOM 610 C C . ASP A 1 80 ? -19.396 7.149 19.237 1.00 92.75 80 ASP A C 1
ATOM 612 O O . ASP A 1 80 ? -18.816 7.192 18.146 1.00 92.75 80 ASP A O 1
ATOM 616 N N . PRO A 1 81 ? -20.745 7.109 19.290 1.00 91.00 81 PRO A N 1
ATOM 617 C CA . PRO A 1 81 ? -21.580 6.999 18.089 1.00 91.00 81 PRO A CA 1
ATOM 618 C C . PRO A 1 81 ? -21.361 8.121 17.059 1.00 91.00 81 PRO A C 1
ATOM 620 O O . PRO A 1 81 ? -21.488 7.907 15.852 1.00 91.00 81 PRO A O 1
ATOM 623 N N . SER A 1 82 ? -21.008 9.324 17.519 1.00 92.19 82 SER A N 1
ATOM 624 C CA . SER A 1 82 ? -20.679 10.464 16.653 1.00 92.19 82 SER A CA 1
ATOM 625 C C . SER A 1 82 ? -19.378 10.244 15.873 1.00 92.19 82 SER A C 1
ATOM 627 O O . SER A 1 82 ? -19.294 10.600 14.691 1.00 92.19 82 SER A O 1
ATOM 629 N N . VAL A 1 83 ? -18.381 9.619 16.505 1.00 92.88 83 VAL A N 1
ATOM 630 C CA . VAL A 1 83 ? -17.114 9.239 15.873 1.00 92.88 83 VAL A CA 1
ATOM 631 C C . VAL A 1 83 ? -17.364 8.120 14.869 1.00 92.88 83 VAL A C 1
ATOM 633 O O . VAL A 1 83 ? -16.939 8.251 13.725 1.00 92.88 83 VAL A O 1
ATOM 636 N N . PHE A 1 84 ? -18.160 7.105 15.225 1.00 92.56 84 PHE A N 1
ATOM 637 C CA . PHE A 1 84 ? -18.606 6.059 14.292 1.00 92.56 84 PHE A CA 1
ATOM 638 C C . PHE A 1 84 ? -19.206 6.639 13.007 1.00 92.56 84 PHE A C 1
ATOM 640 O O . PHE A 1 84 ? -18.793 6.274 11.907 1.00 92.56 84 PHE A O 1
ATOM 647 N N . ALA A 1 85 ? -20.144 7.583 13.127 1.00 91.50 85 ALA A N 1
ATOM 648 C CA . ALA A 1 85 ? -20.775 8.212 11.968 1.00 91.50 85 ALA A CA 1
ATOM 649 C C . ALA A 1 85 ? -19.782 9.027 11.119 1.00 91.50 85 ALA A C 1
ATOM 651 O O . ALA A 1 85 ? -19.886 9.064 9.891 1.00 91.50 85 ALA A O 1
ATOM 652 N N . THR A 1 86 ? -18.816 9.684 11.762 1.00 93.31 86 THR A N 1
ATOM 653 C CA . THR A 1 86 ? -17.805 10.503 11.079 1.00 93.31 86 THR A CA 1
ATOM 654 C C . THR A 1 86 ? -16.791 9.632 10.345 1.00 93.31 86 THR A C 1
ATOM 656 O O . THR A 1 86 ? -16.537 9.851 9.158 1.00 93.31 86 THR A O 1
ATOM 659 N N . VAL A 1 87 ? -16.259 8.608 11.012 1.00 93.38 87 VAL A N 1
ATOM 660 C CA . VAL A 1 87 ? -15.284 7.694 10.415 1.00 93.38 87 VAL A CA 1
ATOM 661 C C . VAL A 1 87 ? -15.931 6.824 9.346 1.00 93.38 87 VAL A C 1
ATOM 663 O O . VAL A 1 87 ? -15.323 6.613 8.307 1.00 93.38 87 VAL A O 1
ATOM 666 N N . SER A 1 88 ? -17.195 6.425 9.500 1.00 92.44 88 SER A N 1
ATOM 667 C CA . SER A 1 88 ? -17.925 5.715 8.441 1.00 92.44 88 SER A CA 1
ATOM 668 C C . SER A 1 88 ? -18.023 6.539 7.146 1.00 92.44 88 SER A C 1
ATOM 670 O O . SER A 1 88 ? -17.843 6.003 6.050 1.00 92.44 88 SER A O 1
ATOM 672 N N . LYS A 1 89 ? -18.214 7.865 7.244 1.00 93.62 89 LYS A N 1
ATOM 673 C CA . LYS A 1 89 ? -18.166 8.762 6.074 1.00 93.62 89 LYS A CA 1
ATOM 674 C C . LYS A 1 89 ? -16.764 8.856 5.474 1.00 93.62 89 LYS A C 1
ATOM 676 O O . LYS A 1 89 ? -16.641 8.867 4.253 1.00 93.62 89 LYS A O 1
ATOM 681 N N . LEU A 1 90 ? -15.726 8.935 6.309 1.00 93.19 90 LEU A N 1
ATOM 682 C CA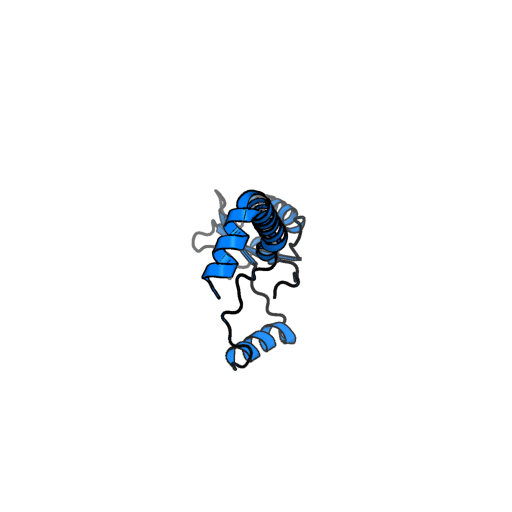 . LEU A 1 90 ? -14.332 8.928 5.856 1.00 93.19 90 LEU A CA 1
ATOM 683 C C . LEU A 1 90 ? -14.002 7.621 5.125 1.00 93.19 90 LEU A C 1
ATOM 685 O O . LEU A 1 90 ? -13.499 7.653 4.009 1.00 93.19 90 LEU A O 1
ATOM 689 N N . GLU A 1 91 ? -14.352 6.486 5.717 1.00 93.62 91 GLU A N 1
ATOM 690 C CA . GLU A 1 91 ? -14.131 5.160 5.151 1.00 93.62 91 GLU A CA 1
ATOM 691 C C . GLU A 1 91 ? -14.893 4.981 3.832 1.00 93.62 91 GLU A C 1
ATOM 693 O O . GLU A 1 91 ? -14.346 4.442 2.878 1.00 93.62 91 GLU A O 1
ATOM 698 N N . THR A 1 92 ? -16.116 5.513 3.726 1.00 93.75 92 THR A N 1
ATOM 699 C CA . THR A 1 92 ? -16.879 5.515 2.465 1.00 93.75 92 THR A CA 1
ATOM 700 C C . THR A 1 92 ? -16.183 6.326 1.372 1.00 93.75 92 THR A C 1
ATOM 702 O O . THR A 1 92 ? -16.174 5.902 0.222 1.00 93.75 92 THR A O 1
ATOM 705 N N . LYS A 1 93 ? -15.576 7.473 1.713 1.00 94.38 93 LYS A N 1
ATOM 706 C CA . LYS A 1 93 ? -14.782 8.254 0.753 1.00 94.38 93 LYS A CA 1
ATOM 707 C C . LYS A 1 93 ? -13.540 7.490 0.307 1.00 94.38 93 LYS A C 1
ATOM 709 O O . LYS A 1 93 ? -13.296 7.416 -0.885 1.00 94.38 93 LYS A O 1
ATOM 714 N N . ILE A 1 94 ? -12.816 6.876 1.245 1.00 93.62 94 ILE A N 1
ATOM 715 C CA . ILE A 1 94 ? -11.627 6.066 0.942 1.00 93.62 94 ILE A CA 1
ATOM 716 C C . ILE A 1 94 ? -11.993 4.895 0.025 1.00 93.62 94 ILE A C 1
ATOM 718 O O . ILE A 1 94 ? -11.321 4.674 -0.972 1.00 93.62 94 ILE A O 1
ATOM 722 N N . LYS A 1 95 ? -13.092 4.184 0.304 1.00 92.06 95 LYS A N 1
ATOM 723 C CA . LYS A 1 95 ? -13.590 3.097 -0.558 1.00 92.06 95 LYS A CA 1
ATOM 724 C C . LYS A 1 95 ? -13.971 3.546 -1.970 1.00 92.06 95 LYS A C 1
ATOM 726 O O . LYS A 1 95 ? -14.074 2.700 -2.848 1.00 92.06 95 LYS A O 1
ATOM 731 N N . ALA A 1 96 ? -14.253 4.831 -2.174 1.00 93.25 96 ALA A N 1
ATOM 732 C CA . ALA A 1 96 ? -14.610 5.374 -3.479 1.00 93.25 96 ALA A CA 1
ATOM 733 C C . ALA A 1 96 ? -13.388 5.824 -4.297 1.00 93.25 96 ALA A C 1
ATOM 735 O O . ALA A 1 96 ? -13.543 6.131 -5.479 1.00 93.25 96 ALA A O 1
ATOM 736 N N . GLU A 1 97 ? -12.199 5.883 -3.690 1.00 93.44 97 GLU A N 1
ATOM 737 C CA . GLU A 1 97 ? -10.965 6.208 -4.401 1.00 93.44 97 GLU A CA 1
ATOM 738 C C . GLU A 1 97 ? -10.579 5.089 -5.373 1.00 93.44 97 GLU A C 1
ATOM 740 O O . GLU A 1 97 ? -10.822 3.902 -5.134 1.00 93.44 97 GLU A O 1
ATOM 745 N N . ALA A 1 98 ? -9.950 5.475 -6.484 1.00 89.06 98 ALA A N 1
ATOM 746 C CA . ALA A 1 98 ? -9.425 4.509 -7.438 1.00 89.06 98 ALA A CA 1
ATOM 747 C C . ALA A 1 98 ? -8.388 3.602 -6.759 1.00 89.06 98 ALA A C 1
ATOM 749 O O . ALA A 1 98 ? -7.589 4.060 -5.944 1.00 89.06 98 ALA A O 1
ATOM 750 N N . HIS A 1 99 ? -8.392 2.323 -7.130 1.00 87.94 99 HIS A N 1
ATOM 751 C CA . HIS A 1 99 ? -7.481 1.299 -6.617 1.00 87.94 99 HIS A CA 1
ATOM 752 C C . HIS A 1 99 ? -7.665 0.893 -5.153 1.00 87.94 99 HIS A C 1
ATOM 754 O O . HIS A 1 99 ? -6.821 0.186 -4.613 1.00 87.94 99 HIS A O 1
ATOM 760 N N . VAL A 1 100 ? -8.759 1.277 -4.488 1.00 92.00 100 VAL A N 1
ATOM 761 C CA . VAL A 1 100 ? -9.097 0.756 -3.154 1.00 92.00 100 VAL A CA 1
ATOM 762 C C . VAL A 1 100 ? -10.036 -0.441 -3.288 1.00 92.00 100 VAL A C 1
ATOM 764 O O . VAL A 1 100 ? -11.180 -0.303 -3.712 1.00 92.00 100 VAL A O 1
ATOM 767 N N . GLY A 1 101 ? -9.564 -1.627 -2.900 1.00 89.00 101 GLY A N 1
ATOM 768 C CA . GLY A 1 101 ? -10.331 -2.871 -2.989 1.00 89.00 101 GLY A CA 1
ATOM 769 C C . GLY A 1 101 ? -11.181 -3.136 -1.747 1.00 89.00 101 GLY A C 1
ATOM 770 O O . GLY A 1 101 ? -12.371 -3.441 -1.842 1.00 89.00 101 GLY A O 1
ATOM 771 N N . LYS A 1 102 ? -10.583 -3.009 -0.557 1.00 90.81 102 LYS A N 1
ATOM 772 C CA . LYS A 1 102 ? -11.284 -3.208 0.720 1.00 90.81 102 LYS A CA 1
ATOM 773 C C . LYS A 1 102 ? -10.699 -2.328 1.823 1.00 90.81 102 LYS A C 1
ATOM 775 O O . LYS A 1 102 ? -9.545 -1.914 1.776 1.00 90.81 102 LYS A O 1
ATOM 780 N N . THR A 1 103 ? -11.489 -2.090 2.862 1.00 93.75 103 THR A N 1
ATOM 781 C CA . THR A 1 103 ? -11.020 -1.458 4.100 1.00 93.75 103 THR A CA 1
ATOM 782 C C . THR A 1 103 ? -11.469 -2.276 5.301 1.00 93.75 103 THR A C 1
ATOM 784 O O . THR A 1 103 ? -12.506 -2.942 5.259 1.00 93.75 103 THR A O 1
ATOM 787 N N . LEU A 1 104 ? -10.682 -2.223 6.371 1.00 93.62 104 LEU A N 1
ATOM 788 C CA . LEU A 1 104 ? -10.985 -2.849 7.651 1.00 93.62 104 LEU A CA 1
ATOM 789 C C . LEU A 1 104 ? -10.598 -1.886 8.765 1.00 93.62 104 LEU A C 1
ATOM 791 O O . LEU A 1 104 ? -9.462 -1.441 8.846 1.00 93.62 104 LEU A O 1
ATOM 795 N N . SER A 1 105 ? -11.539 -1.545 9.627 1.00 94.44 105 SER A N 1
ATOM 796 C CA . SER A 1 105 ? -11.354 -0.539 10.673 1.00 94.44 105 SER A CA 1
ATOM 797 C C . SER A 1 105 ? -11.976 -0.966 11.997 1.00 94.44 105 SER A C 1
ATOM 799 O O . SER A 1 105 ? -12.881 -1.810 12.024 1.00 94.44 105 SER A O 1
ATOM 801 N N . PHE A 1 106 ? -11.544 -0.338 13.095 1.00 94.25 106 PHE A N 1
ATOM 802 C CA . PHE A 1 106 ? -12.200 -0.471 14.402 1.00 94.25 106 PHE A CA 1
ATOM 803 C C . PHE A 1 106 ? -13.723 -0.276 14.292 1.00 94.25 106 PHE A C 1
ATOM 805 O O . PHE A 1 106 ? -14.499 -1.066 14.822 1.00 94.25 106 PHE A O 1
ATOM 812 N N . TRP A 1 107 ? -14.157 0.725 13.524 1.00 94.38 107 TRP A N 1
ATOM 813 C CA . TRP A 1 107 ? -15.568 1.073 13.363 1.00 94.38 107 TRP A CA 1
ATOM 814 C C . TRP A 1 107 ? -16.337 0.095 12.464 1.00 94.38 107 TRP A C 1
ATOM 816 O O . TRP A 1 107 ? -17.448 -0.306 12.801 1.00 94.38 107 TRP A O 1
ATOM 826 N N . SER A 1 108 ? -15.749 -0.349 11.350 1.00 91.2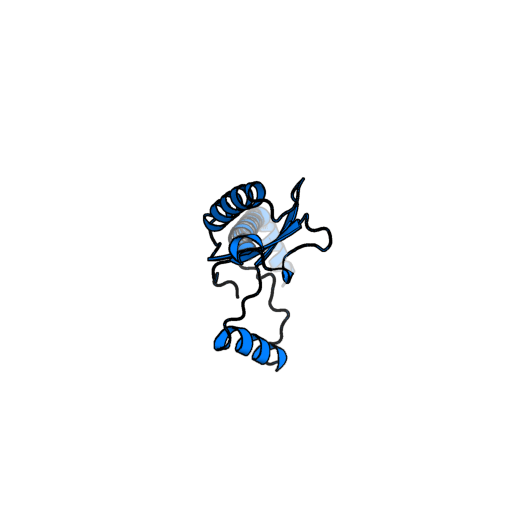5 108 SER A N 1
ATOM 827 C CA . SER A 1 108 ? -16.389 -1.303 10.423 1.00 91.25 108 SER A CA 1
ATOM 828 C C . SER A 1 108 ? -16.597 -2.699 11.025 1.00 91.25 108 SER A C 1
ATOM 830 O O . SER A 1 108 ? -17.529 -3.403 10.646 1.00 91.25 108 SER A O 1
ATOM 832 N N . THR A 1 109 ? -15.752 -3.088 11.985 1.00 91.38 109 THR A N 1
ATOM 833 C CA . THR A 1 109 ? -15.810 -4.389 12.675 1.00 91.38 109 THR A CA 1
ATOM 834 C C . THR A 1 109 ? -16.762 -4.392 13.872 1.00 91.38 109 THR A C 1
ATOM 836 O O . THR A 1 109 ? -16.870 -5.400 14.566 1.00 91.38 109 THR A O 1
ATOM 839 N N . GLY A 1 110 ? -17.453 -3.278 14.135 1.00 87.44 110 GLY A N 1
ATOM 840 C CA . GLY A 1 110 ? -18.331 -3.141 15.297 1.00 87.44 110 GLY A CA 1
ATOM 841 C C . GLY A 1 110 ? -17.586 -2.888 16.611 1.00 87.44 110 GLY A C 1
ATOM 842 O O . GLY A 1 110 ? -18.151 -3.122 17.675 1.00 87.44 110 GLY A O 1
ATOM 843 N N . GLY A 1 111 ? -16.341 -2.403 16.554 1.00 89.75 111 GLY A N 1
ATOM 844 C CA . GLY A 1 111 ? -15.562 -2.014 17.730 1.00 89.75 111 GLY A CA 1
ATOM 845 C C . GLY A 1 111 ? -14.577 -3.075 18.225 1.00 89.75 111 GLY A C 1
ATOM 846 O O . GLY A 1 111 ? -14.453 -3.270 19.433 1.00 89.75 111 GLY A O 1
ATOM 847 N N . ALA A 1 112 ? -13.877 -3.773 17.322 1.00 92.38 112 ALA A N 1
ATOM 848 C CA . ALA A 1 112 ? -12.903 -4.803 17.696 1.00 92.38 112 ALA A CA 1
ATOM 849 C C . ALA A 1 112 ? -11.797 -4.247 18.630 1.00 92.38 112 ALA A C 1
ATOM 851 O O . ALA A 1 112 ? -11.023 -3.389 18.202 1.00 92.38 112 ALA A O 1
ATOM 852 N N . PRO A 1 113 ? -11.642 -4.749 19.874 1.00 91.25 113 PRO A N 1
ATOM 853 C CA . PRO A 1 113 ? -10.719 -4.160 20.854 1.00 91.25 113 PRO A CA 1
ATOM 854 C C . PRO A 1 113 ? -9.243 -4.173 20.442 1.00 91.25 113 PRO A C 1
ATOM 856 O O . PRO A 1 113 ? -8.484 -3.305 20.856 1.00 91.25 113 PRO A O 1
ATOM 859 N N . SER A 1 114 ? -8.828 -5.134 19.611 1.00 92.75 114 SER A N 1
ATOM 860 C CA . SER A 1 114 ? -7.460 -5.210 19.080 1.00 92.75 114 SER A CA 1
ATOM 861 C C . SER A 1 114 ? -7.104 -4.048 18.149 1.00 92.75 114 SER A C 1
ATOM 863 O O . SER A 1 114 ? -5.925 -3.806 17.907 1.00 92.75 114 SER A O 1
ATOM 865 N N . LEU A 1 115 ? -8.110 -3.340 17.627 1.00 93.25 115 LEU A N 1
ATOM 866 C CA . LEU A 1 115 ? -7.944 -2.209 16.718 1.00 93.25 115 LEU A CA 1
ATOM 867 C C . LEU A 1 115 ? -8.020 -0.853 17.423 1.00 93.25 115 LEU A C 1
ATOM 869 O O . LEU A 1 115 ? -7.924 0.175 16.756 1.00 93.25 115 LEU A O 1
ATOM 873 N N . LEU A 1 116 ? -8.211 -0.851 18.743 1.00 95.69 116 LEU A N 1
ATOM 874 C CA . LEU A 1 116 ? -8.348 0.342 19.566 1.00 95.69 116 LEU A CA 1
ATOM 875 C C . LEU A 1 116 ? -7.037 0.629 20.305 1.00 95.69 116 LEU A C 1
ATOM 877 O O . LEU A 1 116 ? -6.360 -0.272 20.803 1.00 95.69 116 LEU A O 1
ATOM 881 N N . SER A 1 117 ? -6.683 1.904 20.404 1.00 95.25 117 SER A N 1
ATOM 882 C CA . SER A 1 117 ? -5.563 2.359 21.216 1.00 95.25 117 SER A CA 1
ATOM 883 C C . SER A 1 117 ? -5.805 2.089 22.704 1.00 95.25 117 SER A C 1
ATOM 885 O O . SER A 1 117 ? -6.935 2.014 23.186 1.00 95.25 117 SER A O 1
ATOM 887 N N . LYS A 1 118 ? -4.719 1.998 23.478 1.00 93.00 118 LYS A N 1
ATOM 888 C CA . LYS A 1 118 ? -4.798 1.759 24.929 1.00 93.00 118 LYS A CA 1
ATOM 889 C C . LYS A 1 118 ? -5.526 2.872 25.689 1.00 93.00 118 LYS A C 1
ATOM 891 O O . LYS A 1 118 ? -6.087 2.607 26.745 1.00 93.00 118 LYS A O 1
ATOM 896 N N . ASP A 1 119 ? -5.490 4.099 25.175 1.00 92.38 119 ASP A N 1
ATOM 897 C CA . ASP A 1 119 ? -6.183 5.260 25.744 1.00 92.38 119 ASP A CA 1
ATOM 898 C C . ASP A 1 119 ? -7.626 5.426 25.229 1.00 92.38 119 ASP A C 1
ATOM 900 O O . ASP A 1 119 ? -8.332 6.328 25.676 1.00 92.38 119 ASP A O 1
ATOM 904 N N . GLY A 1 120 ? -8.080 4.560 24.314 1.00 92.94 120 GLY A N 1
ATOM 905 C CA . GLY A 1 120 ? -9.447 4.542 23.792 1.00 92.94 120 GLY A CA 1
ATOM 906 C C . GLY A 1 120 ? -9.804 5.695 22.850 1.00 92.94 120 GLY A C 1
ATOM 907 O O . GLY A 1 120 ? -10.979 5.856 22.513 1.00 92.94 120 GLY A O 1
ATOM 908 N N . LYS A 1 121 ? -8.828 6.508 22.432 1.00 93.50 121 LYS A N 1
ATOM 909 C CA . LYS A 1 121 ? -9.053 7.702 21.599 1.00 93.50 121 LYS A CA 1
ATOM 910 C C . LYS A 1 121 ? -8.732 7.513 20.126 1.00 93.50 121 LYS A C 1
ATOM 912 O O . LYS A 1 121 ? -9.201 8.300 19.309 1.00 93.50 121 LYS A O 1
ATOM 917 N N . ALA A 1 122 ? -7.975 6.482 19.769 1.00 94.38 122 ALA A N 1
ATOM 918 C CA . ALA A 1 122 ? -7.583 6.223 18.394 1.00 94.38 122 ALA A CA 1
ATOM 919 C C . ALA A 1 122 ? -7.907 4.794 17.963 1.00 94.38 122 ALA A C 1
ATOM 921 O O . ALA A 1 122 ? -7.843 3.858 18.756 1.00 94.38 122 ALA A O 1
ATOM 922 N N . GLY A 1 123 ? -8.244 4.626 16.688 1.00 95.38 123 GLY A N 1
ATOM 923 C CA . GLY A 1 123 ? -8.520 3.327 16.084 1.00 95.38 123 GLY A CA 1
ATOM 924 C C . GLY A 1 123 ? -7.764 3.135 14.775 1.00 95.38 123 GLY A C 1
ATOM 925 O O . GLY A 1 123 ? -7.510 4.098 14.047 1.00 95.38 123 GLY A O 1
ATOM 926 N N . PHE A 1 124 ? -7.418 1.888 14.464 1.00 96.00 124 PHE A N 1
ATOM 927 C CA . PHE A 1 124 ? -6.826 1.536 13.176 1.00 96.00 124 PHE A CA 1
ATOM 928 C C . PHE A 1 124 ? -7.875 1.501 12.060 1.00 96.00 124 PHE A C 1
ATOM 930 O O . PHE A 1 124 ? -9.005 1.039 12.254 1.00 96.00 124 PHE A O 1
ATOM 937 N N . LEU A 1 125 ? -7.462 1.947 10.873 1.00 95.81 125 LEU A N 1
ATOM 938 C CA . LEU A 1 125 ? -8.158 1.770 9.602 1.00 95.81 125 LEU A CA 1
ATOM 939 C C . LEU A 1 125 ? -7.141 1.300 8.557 1.00 95.81 125 LEU A C 1
ATOM 941 O O . LEU A 1 125 ? -6.273 2.049 8.116 1.00 95.81 125 LEU A O 1
ATOM 945 N N . PHE A 1 126 ? -7.255 0.036 8.181 1.00 95.31 126 PHE A N 1
ATOM 946 C CA . PHE A 1 126 ? -6.478 -0.616 7.142 1.00 95.31 126 PHE A CA 1
ATOM 947 C C . PHE A 1 126 ? -7.146 -0.407 5.789 1.00 95.31 126 PHE A C 1
ATOM 949 O O . PHE A 1 126 ? -8.350 -0.631 5.640 1.00 95.31 126 PHE A O 1
ATOM 956 N N . VAL A 1 127 ? -6.352 -0.003 4.807 1.00 94.81 127 VAL A N 1
ATOM 957 C CA . VAL A 1 127 ? -6.752 0.135 3.411 1.00 94.81 127 VAL A CA 1
ATOM 958 C C . VAL A 1 127 ? -5.966 -0.884 2.612 1.00 94.81 127 VAL A C 1
ATOM 960 O O . VAL A 1 127 ? -4.738 -0.921 2.670 1.00 94.81 127 VAL A O 1
ATOM 963 N N . TYR A 1 128 ? -6.689 -1.703 1.869 1.00 92.38 128 TYR A N 1
ATOM 964 C CA . TYR A 1 128 ? -6.129 -2.686 0.965 1.00 92.38 128 TYR A CA 1
ATOM 965 C C . TYR A 1 128 ? -6.439 -2.224 -0.447 1.00 92.38 128 TYR A C 1
ATOM 967 O O . TYR A 1 128 ? -7.600 -1.937 -0.775 1.00 92.38 128 TYR A O 1
ATOM 975 N N . SER A 1 129 ? -5.405 -2.127 -1.269 1.00 88.00 129 SER A N 1
ATOM 976 C CA . SER A 1 129 ? -5.593 -1.822 -2.676 1.00 88.00 129 SER A CA 1
ATOM 977 C C . SER A 1 129 ? -6.316 -2.966 -3.383 1.00 88.00 129 SER A C 1
ATOM 979 O O . SER A 1 129 ? -6.337 -4.102 -2.903 1.00 88.00 129 SER A O 1
ATOM 981 N N . ASP A 1 130 ? -6.929 -2.674 -4.527 1.00 82.00 130 ASP A N 1
ATOM 982 C CA . ASP A 1 130 ? -7.231 -3.743 -5.467 1.00 82.00 130 ASP A CA 1
ATOM 983 C C . ASP A 1 130 ? -5.927 -4.471 -5.829 1.00 82.00 130 ASP A C 1
ATOM 985 O O . ASP A 1 130 ? -4.824 -3.929 -5.682 1.00 82.00 130 ASP A O 1
ATOM 989 N N . LYS A 1 131 ? -6.033 -5.742 -6.231 1.00 64.69 131 LYS A N 1
ATOM 990 C CA . LYS A 1 131 ? -4.887 -6.459 -6.791 1.00 64.69 131 LYS A CA 1
ATOM 991 C C . LYS A 1 131 ? -4.506 -5.767 -8.093 1.00 64.69 131 LYS A C 1
ATOM 993 O O . LYS A 1 131 ? -5.003 -6.107 -9.161 1.00 64.69 131 LYS A O 1
ATOM 998 N N . SER A 1 132 ? -3.679 -4.740 -7.984 1.00 51.47 132 SER A N 1
ATOM 999 C CA . SER A 1 132 ? -2.985 -4.166 -9.116 1.00 51.47 132 SER A CA 1
ATOM 1000 C C . SER A 1 132 ? -1.947 -5.191 -9.568 1.00 51.47 132 SER A C 1
ATOM 1002 O O . SER A 1 132 ? -1.365 -5.875 -8.730 1.00 51.47 132 SER A O 1
ATOM 1004 N N . GLU A 1 133 ? -1.704 -5.313 -10.871 1.00 43.69 133 GLU A N 1
ATOM 1005 C CA . GLU A 1 133 ? -0.740 -6.267 -11.452 1.00 43.69 133 GLU A CA 1
ATOM 1006 C C . GLU A 1 133 ? 0.736 -5.982 -11.085 1.00 43.69 133 GLU A C 1
ATOM 1008 O O . GLU A 1 133 ? 1.653 -6.408 -11.779 1.00 43.69 133 GLU A O 1
ATOM 1013 N N . TRP A 1 134 ? 0.980 -5.247 -10.000 1.00 41.81 134 TRP A N 1
ATOM 1014 C CA . TRP A 1 134 ? 2.292 -4.846 -9.501 1.00 41.81 134 TRP A CA 1
ATOM 1015 C C . TRP A 1 134 ? 2.815 -5.753 -8.373 1.00 41.81 134 TRP A C 1
ATOM 1017 O O . TRP A 1 134 ? 3.696 -5.332 -7.622 1.00 41.81 134 TRP A O 1
ATOM 1027 N N . GLY A 1 135 ? 2.312 -6.993 -8.297 1.00 43.28 135 GLY A N 1
ATOM 1028 C CA . GLY A 1 135 ? 2.725 -8.019 -7.330 1.00 43.28 135 GLY A CA 1
ATOM 1029 C C . GLY A 1 135 ? 1.751 -8.194 -6.180 1.00 43.28 135 GLY A C 1
ATOM 1030 O O . GLY A 1 135 ? 1.496 -7.198 -5.470 1.00 43.28 135 GLY A O 1
#

pLDDT: mean 88.45, std 9.87, range [41.81, 97.88]

Radius of gyration: 27.7 Å; chains: 1; bounding box: 65×42×68 Å

Foldseek 3Di:
DVVVVVVVCVVCVVVVVVVVVVVVVVCCVVVVVVVVVDFPDDPDDCPDPVNVVVVCCCPPVVDADFPDKDKDFAPDACLDVVVLVVVVVVLVVLCPDAFFDDKDKCSVVVRDPVQADPVRGIGMMGTHGDPDVSD